Protein AF-A0A352UL59-F1 (afdb_monomer)

Sequence (57 aa):
VIDLASKPGGVDFEAAKELGLKTMHALSLPGIWAPETAAAAIKEAVYNILEEDTGKG

Nearest PDB structures (foldseek):
  2rir-assembly2_E  TM=9.535E-01  e=1.084E-03  Bacillus subtilis
  3d4o-assembly2_B  TM=9.745E-01  e=1.557E-03  Halalkalibacterium halodurans
  3d4o-assembly3_A  TM=9.774E-01  e=2.781E-03  Halalkalibacterium halodurans

Solvent-accessible surface area (backbone atoms only — not comparable to full-atom values): 3506 Å² total; per-residue (Å²): 87,78,39,68,54,66,89,92,46,84,67,65,64,66,65,38,49,77,71,70,48,70,67,46,76,52,71,62,53,53,60,74,76,36,44,69,62,42,50,49,54,52,51,52,55,53,50,52,54,52,31,61,74,69,67,64,122

Foldseek 3Di:
DEFADPPPTDDPPVVCVVVVHDYDDDYPCCCVPPVVVVVVVVVVVVVVVVCVVVVVD

Structure (mmCIF, N/CA/C/O backbone):
data_AF-A0A352UL59-F1
#
_entry.id   AF-A0A352UL59-F1
#
loop_
_atom_site.group_PDB
_atom_site.id
_atom_site.type_symbol
_atom_site.label_atom_id
_atom_site.label_alt_id
_atom_site.label_comp_id
_atom_site.label_asym_id
_atom_site.label_entity_id
_atom_site.label_seq_id
_atom_site.pdbx_PDB_ins_code
_atom_site.Cartn_x
_atom_site.Cartn_y
_atom_site.Cartn_z
_atom_site.occupancy
_atom_site.B_iso_or_equiv
_atom_site.auth_seq_id
_atom_site.auth_comp_id
_atom_site.auth_asym_id
_atom_site.auth_atom_id
_a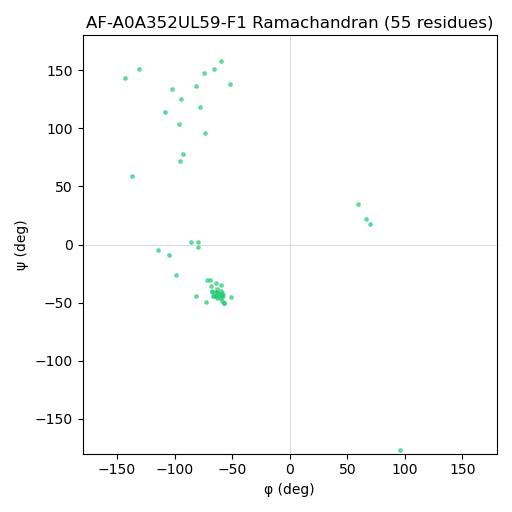tom_site.pdbx_PDB_model_num
ATOM 1 N N . VAL A 1 1 ? -11.532 -4.071 10.524 1.00 93.31 1 VAL A N 1
ATOM 2 C CA . VAL A 1 1 ? -11.375 -4.253 9.059 1.00 93.31 1 VAL A CA 1
ATOM 3 C C . VAL A 1 1 ? -10.157 -3.482 8.583 1.00 93.31 1 VAL A C 1
ATOM 5 O O . VAL A 1 1 ? -9.971 -2.355 9.024 1.00 93.31 1 VAL A O 1
ATOM 8 N N . ILE A 1 2 ? -9.324 -4.088 7.739 1.00 95.12 2 ILE A N 1
ATOM 9 C CA . ILE A 1 2 ? -8.219 -3.401 7.059 1.00 95.12 2 ILE A CA 1
ATOM 10 C C . ILE A 1 2 ? -8.629 -3.273 5.596 1.00 95.12 2 ILE A C 1
ATOM 12 O O . ILE A 1 2 ? -8.803 -4.286 4.925 1.00 95.12 2 ILE A O 1
ATOM 16 N N . ASP A 1 3 ? -8.828 -2.047 5.135 1.00 96.50 3 ASP A N 1
ATOM 17 C CA . ASP A 1 3 ? -9.180 -1.758 3.750 1.00 96.50 3 ASP A CA 1
ATOM 18 C C . ASP A 1 3 ? -7.910 -1.449 2.952 1.00 96.50 3 ASP A C 1
ATOM 20 O O . ASP A 1 3 ? -7.128 -0.584 3.352 1.00 96.50 3 ASP A O 1
ATOM 24 N N . LEU A 1 4 ? -7.690 -2.174 1.855 1.00 96.12 4 LEU A N 1
ATOM 25 C CA . LEU A 1 4 ? -6.538 -2.002 0.962 1.00 96.12 4 LEU A CA 1
ATOM 26 C C . LEU A 1 4 ? -6.905 -1.298 -0.348 1.00 96.12 4 LEU A C 1
ATOM 28 O O . LEU A 1 4 ? -6.014 -0.969 -1.131 1.00 96.12 4 LEU A O 1
ATOM 32 N N . ALA A 1 5 ? -8.198 -1.097 -0.617 1.00 95.50 5 ALA A N 1
ATOM 33 C CA . ALA A 1 5 ? -8.649 -0.502 -1.863 1.00 95.50 5 ALA A CA 1
ATOM 34 C C . ALA A 1 5 ? -8.177 0.953 -1.964 1.00 95.50 5 ALA A C 1
ATOM 36 O O . ALA A 1 5 ? -8.005 1.645 -0.962 1.00 95.50 5 ALA A O 1
ATOM 37 N N . SER A 1 6 ? -7.968 1.452 -3.181 1.00 94.69 6 SER A N 1
ATOM 38 C CA . SER A 1 6 ? -7.679 2.873 -3.391 1.00 94.69 6 SER A CA 1
ATOM 39 C C . SER A 1 6 ? -8.822 3.751 -2.876 1.00 94.69 6 SER A C 1
ATOM 41 O O . SER A 1 6 ? -9.960 3.299 -2.763 1.00 94.69 6 SER A O 1
ATOM 43 N N . LYS A 1 7 ? -8.529 5.027 -2.584 1.00 92.25 7 LYS A N 1
ATOM 44 C CA . LYS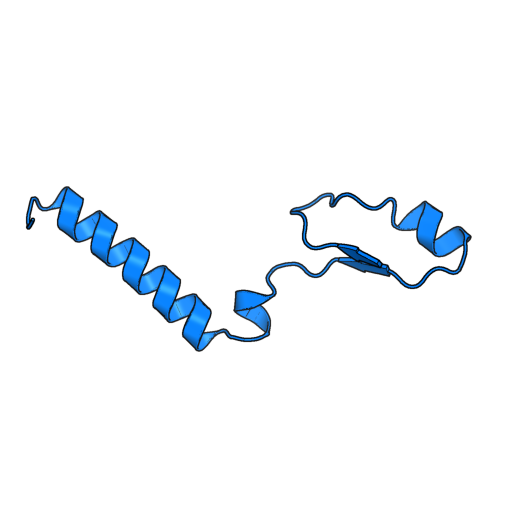 A 1 7 ? -9.558 5.992 -2.167 1.00 92.25 7 LYS A CA 1
ATOM 45 C C . LYS A 1 7 ? -10.735 6.002 -3.162 1.00 92.25 7 LYS A C 1
ATOM 47 O O . LYS A 1 7 ? -10.479 5.998 -4.366 1.00 92.25 7 LYS A O 1
ATOM 52 N N . PRO A 1 8 ? -11.989 6.055 -2.677 1.00 92.62 8 PRO A N 1
ATOM 53 C CA . PRO A 1 8 ? -12.399 6.269 -1.280 1.00 92.62 8 PRO A CA 1
ATOM 54 C C . PRO A 1 8 ? -12.324 5.034 -0.355 1.00 92.62 8 PRO A C 1
ATOM 56 O O . PRO A 1 8 ? -12.546 5.185 0.839 1.00 92.62 8 PRO A O 1
ATOM 59 N N . GLY A 1 9 ? -11.944 3.858 -0.855 1.00 94.12 9 GLY A N 1
ATOM 60 C CA . GLY A 1 9 ? -12.016 2.585 -0.132 1.00 94.12 9 GLY A CA 1
ATOM 61 C C . GLY A 1 9 ? -13.300 1.819 -0.462 1.00 94.12 9 GLY A C 1
ATOM 62 O O . GLY A 1 9 ? -14.089 2.238 -1.307 1.00 94.12 9 GLY A O 1
ATOM 63 N N . GLY A 1 10 ? -13.494 0.677 0.191 1.00 95.88 10 GLY A N 1
ATOM 64 C CA . GLY A 1 10 ? -14.705 -0.145 0.124 1.00 95.88 10 GLY A CA 1
ATOM 65 C C . GLY A 1 10 ? -15.478 -0.222 1.444 1.00 95.88 10 GLY A C 1
ATOM 66 O O . GLY A 1 10 ? -16.543 -0.834 1.488 1.00 95.88 10 GLY A O 1
ATOM 67 N N . VAL A 1 11 ? -14.953 0.367 2.520 1.00 96.38 11 VAL A N 1
ATOM 68 C CA . VAL A 1 11 ? -15.588 0.382 3.844 1.00 96.38 11 VAL A CA 1
ATOM 69 C C . VAL A 1 11 ? -16.246 1.735 4.103 1.00 96.38 11 VAL A C 1
ATOM 71 O O . VAL A 1 11 ? -15.623 2.780 3.935 1.00 96.38 11 VAL A O 1
ATOM 74 N N . ASP A 1 12 ? -17.486 1.720 4.593 1.00 96.69 12 ASP A N 1
ATOM 75 C CA . ASP A 1 12 ? -18.074 2.890 5.248 1.00 96.69 12 ASP A CA 1
ATOM 76 C C . ASP A 1 12 ? -17.439 3.055 6.638 1.00 96.69 12 ASP A C 1
ATOM 78 O O . ASP A 1 12 ? -17.794 2.378 7.609 1.00 96.69 12 ASP A O 1
ATOM 82 N N . PHE A 1 13 ? -16.414 3.905 6.709 1.00 95.25 13 PHE A N 1
ATOM 83 C CA . PHE A 1 13 ? -15.641 4.117 7.930 1.00 95.25 13 PHE A CA 1
ATOM 84 C C . PHE A 1 13 ? -16.436 4.839 9.019 1.00 95.25 13 PHE A C 1
ATOM 86 O O . PHE A 1 13 ? -16.186 4.578 10.197 1.00 95.25 13 PHE A O 1
ATOM 93 N N . GLU A 1 14 ? -17.387 5.701 8.650 1.00 95.62 14 GLU A N 1
ATOM 94 C CA . GLU A 1 14 ? -18.217 6.411 9.624 1.00 95.62 14 GLU A CA 1
ATOM 95 C C . GLU A 1 14 ? -19.214 5.444 10.263 1.00 95.62 14 GLU A C 1
ATOM 97 O O . GLU A 1 14 ? -19.215 5.298 11.487 1.00 95.62 14 GLU A O 1
ATOM 102 N N . ALA A 1 15 ? -19.946 4.665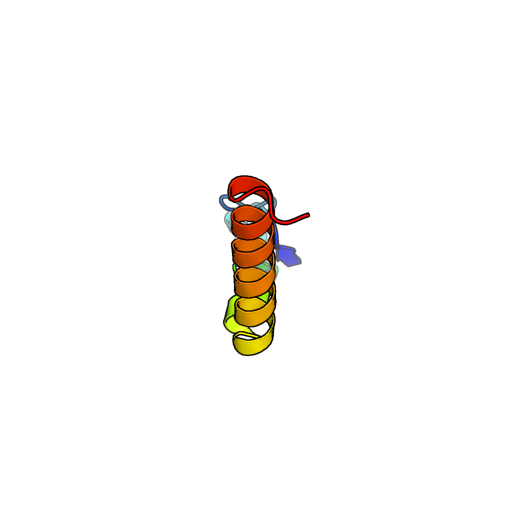 9.461 1.00 97.50 15 ALA A N 1
ATOM 103 C CA . ALA A 1 15 ? -20.848 3.642 9.992 1.00 97.50 15 ALA A CA 1
ATOM 104 C C . ALA A 1 15 ? -20.099 2.600 10.847 1.00 97.50 15 ALA A C 1
ATOM 106 O O . ALA A 1 15 ? -20.561 2.196 11.916 1.00 97.50 15 ALA A O 1
ATOM 107 N N . ALA A 1 16 ? -18.900 2.177 10.427 1.00 96.81 16 ALA A N 1
ATOM 108 C CA . ALA A 1 16 ? -18.089 1.244 11.207 1.00 96.81 16 ALA A CA 1
ATOM 109 C C . ALA A 1 16 ? -17.659 1.829 12.566 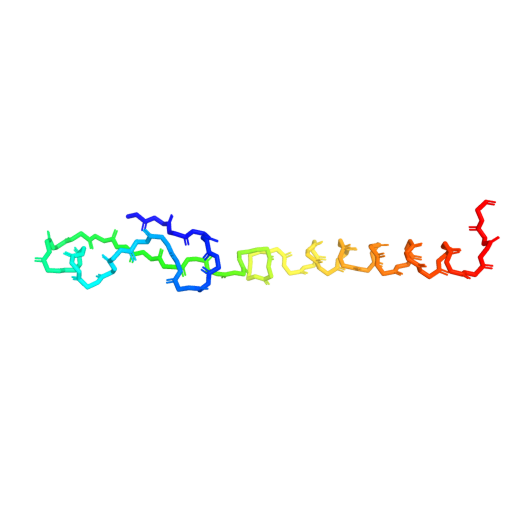1.00 96.81 16 ALA A C 1
ATOM 111 O O . ALA A 1 16 ? -17.648 1.114 13.572 1.00 96.81 16 ALA A O 1
ATOM 112 N N . LYS A 1 17 ? -17.330 3.123 12.611 1.00 95.69 17 LYS A N 1
ATOM 113 C CA . LYS A 1 17 ? -16.966 3.835 13.840 1.00 95.69 17 LYS A CA 1
ATOM 114 C C . LYS A 1 17 ? -18.157 3.976 14.788 1.00 95.69 17 LYS A C 1
ATOM 116 O O . LYS A 1 17 ? -17.982 3.763 15.987 1.00 95.69 17 LYS A O 1
ATOM 121 N N . GLU A 1 18 ? -19.349 4.277 14.271 1.00 98.06 18 GLU A N 1
ATOM 122 C CA . GLU A 1 18 ? -20.596 4.336 15.052 1.00 98.06 18 GLU A CA 1
ATOM 123 C C . GLU A 1 18 ? -20.923 2.992 15.720 1.00 98.06 18 GLU A C 1
ATOM 125 O O . GLU A 1 18 ? -21.375 2.955 16.863 1.00 98.06 18 GLU A O 1
ATOM 130 N N . LEU A 1 19 ? -20.605 1.879 15.052 1.00 97.50 19 LEU A N 1
ATOM 131 C CA . LEU A 1 19 ? -20.744 0.521 15.590 1.00 97.50 19 LEU A CA 1
ATOM 132 C C . LEU A 1 19 ? -19.602 0.105 16.541 1.00 97.50 19 LEU A C 1
ATOM 134 O O . LEU A 1 19 ? -19.568 -1.037 17.001 1.00 97.50 19 LEU A O 1
ATOM 138 N N . GLY A 1 20 ? -18.644 0.992 16.830 1.00 96.62 20 GLY A N 1
ATOM 139 C CA . GLY A 1 20 ? -17.491 0.700 17.689 1.00 96.62 20 GLY A CA 1
ATOM 140 C C . GLY A 1 20 ? -16.473 -0.266 17.070 1.00 96.62 20 GLY A C 1
ATOM 141 O O . GLY A 1 20 ? -15.651 -0.848 17.785 1.00 96.62 20 GLY A O 1
ATOM 142 N N . LEU A 1 21 ? -16.508 -0.464 15.749 1.00 97.38 21 LEU A N 1
ATOM 143 C CA . LEU A 1 21 ? -15.600 -1.364 15.047 1.00 97.38 21 LEU A CA 1
ATOM 144 C C . LEU A 1 21 ? -14.259 -0.679 14.783 1.00 97.38 21 LEU A C 1
ATOM 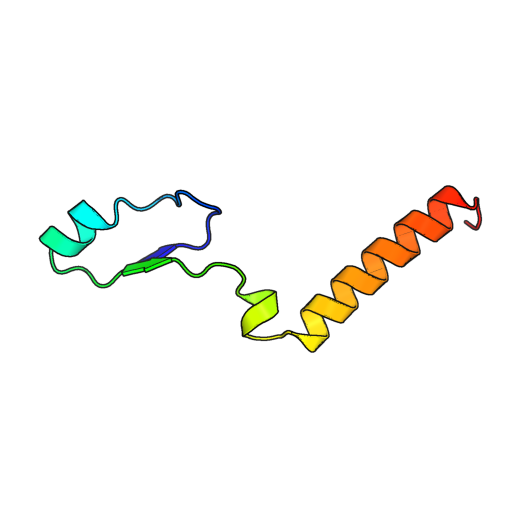146 O O . LEU A 1 21 ? -14.183 0.451 14.308 1.00 97.38 21 LEU A O 1
ATOM 150 N N . LYS A 1 22 ? -13.166 -1.408 15.019 1.00 96.56 22 LYS A N 1
ATOM 151 C CA . LYS A 1 22 ? -11.828 -0.947 14.633 1.00 96.56 22 LYS A CA 1
ATOM 152 C C . LYS A 1 22 ? -11.619 -1.152 13.137 1.00 96.56 22 LYS A C 1
ATOM 154 O O . LYS A 1 22 ? -11.616 -2.289 12.646 1.00 96.56 22 LYS A O 1
ATOM 159 N N . THR A 1 23 ? -11.397 -0.061 12.418 1.00 96.06 23 THR A N 1
ATOM 160 C CA . THR A 1 23 ? -11.110 -0.065 10.983 1.00 96.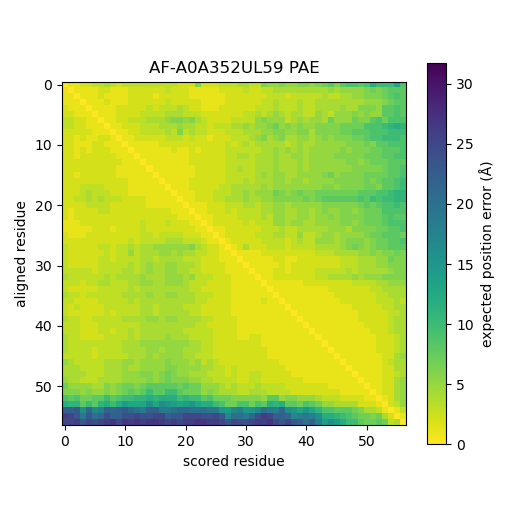06 23 THR A CA 1
ATOM 161 C C . THR A 1 23 ? -9.884 0.789 10.664 1.00 96.06 23 THR A C 1
ATOM 163 O O . THR A 1 23 ? -9.558 1.721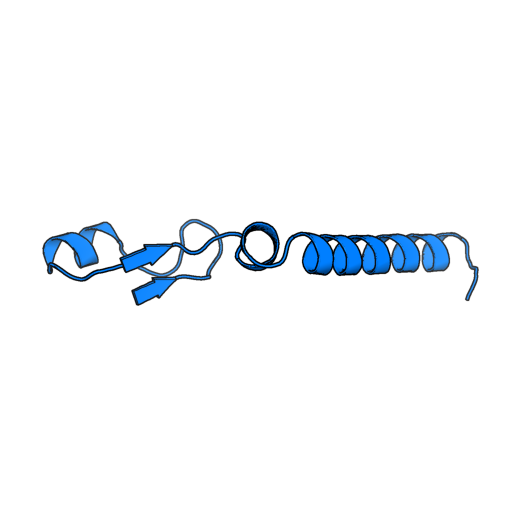 11.395 1.00 96.06 23 THR A O 1
ATOM 166 N N . MET A 1 24 ? -9.165 0.434 9.599 1.00 94.38 24 MET A N 1
ATOM 167 C CA . MET A 1 24 ? -8.054 1.228 9.072 1.00 94.38 24 MET A CA 1
ATOM 168 C C . MET A 1 24 ? -8.022 1.158 7.546 1.00 94.38 24 MET A C 1
ATOM 170 O O . MET A 1 24 ? -8.271 0.098 6.970 1.00 94.38 24 MET A O 1
ATOM 174 N N . HIS A 1 25 ? -7.675 2.273 6.907 1.00 95.00 25 HIS A N 1
ATOM 175 C CA . HIS A 1 25 ? -7.401 2.338 5.474 1.00 95.00 25 HIS A CA 1
ATOM 176 C C . HIS A 1 25 ? -5.891 2.234 5.258 1.00 95.00 25 HIS A C 1
ATOM 178 O O . HIS A 1 25 ? -5.151 3.177 5.535 1.00 95.00 25 HIS A O 1
ATOM 184 N N . ALA A 1 26 ? -5.412 1.072 4.826 1.00 94.06 26 ALA A N 1
ATOM 185 C CA . ALA A 1 26 ? -3.988 0.787 4.707 1.00 94.06 26 ALA A CA 1
ATOM 186 C C . ALA A 1 26 ? -3.492 1.055 3.279 1.00 94.06 26 ALA A C 1
ATOM 188 O O . ALA A 1 26 ? -3.203 0.146 2.502 1.00 94.06 26 ALA A O 1
ATOM 189 N N . LEU A 1 27 ? -3.407 2.337 2.929 1.00 93.25 27 LEU A N 1
ATOM 190 C CA . LEU A 1 27 ? -2.871 2.777 1.643 1.00 93.25 27 LEU A CA 1
ATOM 191 C C . LEU A 1 27 ? -1.344 2.656 1.607 1.00 93.25 27 LEU A C 1
ATOM 193 O O . LEU A 1 27 ? -0.668 2.896 2.603 1.00 93.25 27 LEU A O 1
ATOM 197 N N . SER A 1 28 ? -0.799 2.364 0.423 1.00 93.19 28 SER A N 1
ATOM 198 C CA . SER A 1 28 ? 0.649 2.359 0.164 1.00 93.19 28 SER A CA 1
ATOM 199 C C . SER A 1 28 ? 1.458 1.387 1.040 1.00 93.19 28 SER A C 1
ATOM 201 O O . SER A 1 28 ? 2.606 1.661 1.388 1.00 93.19 28 SER A O 1
ATOM 203 N N . LEU A 1 29 ? 0.887 0.225 1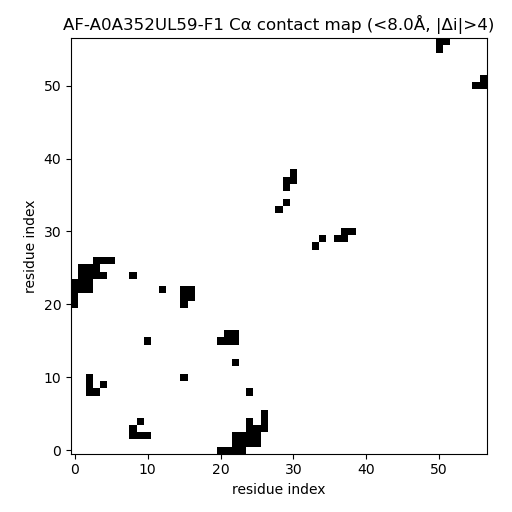.386 1.00 94.69 29 LEU A N 1
ATOM 204 C CA . LEU A 1 29 ? 1.585 -0.784 2.194 1.00 94.69 29 LEU A CA 1
ATOM 205 C C . LEU A 1 29 ? 2.984 -1.149 1.661 1.00 94.69 29 LEU A C 1
ATOM 207 O O . LEU A 1 29 ? 3.908 -1.151 2.473 1.00 94.69 29 LEU A O 1
ATOM 211 N N . PRO A 1 30 ? 3.200 -1.387 0.348 1.00 95.25 30 PRO A N 1
ATOM 212 C CA . PRO A 1 30 ? 4.542 -1.677 -0.155 1.00 95.25 30 PRO A CA 1
ATOM 213 C C . PRO A 1 30 ? 5.535 -0.539 0.110 1.00 95.25 30 PRO A C 1
ATOM 215 O O . PRO A 1 30 ? 6.641 -0.793 0.568 1.00 95.25 30 PRO A O 1
ATOM 218 N N . GLY A 1 31 ? 5.133 0.717 -0.111 1.00 96.31 31 GLY A N 1
ATOM 219 C CA . GLY A 1 31 ? 6.008 1.877 0.084 1.00 96.31 31 GLY A CA 1
ATOM 220 C C . GLY A 1 31 ? 6.290 2.200 1.553 1.00 96.31 31 GLY A C 1
ATOM 221 O O . GLY A 1 31 ? 7.362 2.706 1.865 1.00 96.31 31 GLY A O 1
ATOM 222 N N . ILE A 1 32 ? 5.354 1.902 2.458 1.00 95.50 32 ILE A N 1
ATOM 223 C CA . ILE A 1 32 ? 5.520 2.143 3.899 1.00 95.50 32 ILE A CA 1
ATOM 224 C C . ILE A 1 32 ? 6.338 1.027 4.552 1.00 95.50 32 ILE A C 1
ATOM 226 O O . ILE A 1 32 ? 7.210 1.309 5.370 1.00 95.50 32 ILE A O 1
ATOM 230 N N . TRP A 1 33 ? 6.051 -0.233 4.217 1.00 95.56 33 TRP A N 1
ATOM 231 C CA . TRP A 1 33 ? 6.614 -1.383 4.929 1.00 95.56 33 TRP A CA 1
ATOM 232 C C . TRP A 1 33 ? 7.825 -2.021 4.241 1.00 95.56 33 TRP A C 1
ATOM 234 O O . TRP A 1 33 ? 8.658 -2.621 4.912 1.00 95.56 33 TRP A O 1
ATOM 244 N N . ALA A 1 34 ? 7.947 -1.901 2.920 1.00 97.25 34 ALA A N 1
ATOM 245 C CA . ALA A 1 34 ? 9.054 -2.470 2.153 1.00 97.25 34 ALA A CA 1
ATOM 246 C C . ALA A 1 34 ? 9.566 -1.470 1.097 1.00 97.25 34 ALA A C 1
ATOM 248 O O . ALA A 1 34 ? 9.543 -1.775 -0.098 1.00 97.25 34 ALA A O 1
ATOM 249 N N . PRO A 1 35 ? 10.017 -0.269 1.512 1.00 97.38 35 PRO A N 1
ATOM 250 C CA . PRO A 1 35 ? 10.338 0.824 0.595 1.00 97.38 35 PRO A CA 1
ATOM 251 C C . PRO A 1 35 ? 11.413 0.453 -0.431 1.00 97.38 35 PRO A C 1
ATOM 253 O O . PRO A 1 35 ? 11.266 0.775 -1.607 1.00 97.38 35 PRO A O 1
ATOM 256 N N . GLU A 1 36 ? 12.464 -0.262 -0.020 1.00 98.38 36 GLU A N 1
ATOM 257 C CA . GLU A 1 36 ? 13.537 -0.695 -0.925 1.00 98.38 36 GLU A CA 1
ATOM 258 C C . GLU A 1 36 ? 13.030 -1.703 -1.964 1.00 98.38 36 GLU A C 1
ATOM 260 O O . GLU A 1 36 ? 13.295 -1.550 -3.156 1.00 98.38 36 GLU A O 1
ATOM 265 N N . THR A 1 37 ? 12.233 -2.688 -1.539 1.00 98.19 37 THR A N 1
ATOM 266 C CA . THR A 1 37 ? 11.618 -3.673 -2.440 1.00 98.19 37 THR A CA 1
ATOM 267 C C . THR A 1 37 ? 10.636 -3.013 -3.408 1.00 98.19 37 THR A C 1
ATOM 269 O O . THR A 1 37 ? 10.652 -3.308 -4.601 1.00 98.19 37 THR A O 1
ATOM 272 N N . ALA A 1 38 ? 9.802 -2.088 -2.923 1.00 98.31 38 ALA A N 1
ATOM 273 C CA . ALA A 1 38 ? 8.875 -1.334 -3.761 1.00 98.31 38 ALA A CA 1
ATOM 274 C C . ALA A 1 38 ? 9.625 -0.473 -4.791 1.00 98.31 38 ALA A C 1
ATOM 276 O O . ALA A 1 38 ? 9.250 -0.446 -5.962 1.00 98.31 38 ALA A O 1
ATOM 277 N N . ALA A 1 39 ? 10.716 0.182 -4.381 1.00 98.31 39 ALA A N 1
ATOM 278 C CA . ALA A 1 39 ? 11.563 0.959 -5.280 1.00 98.31 39 ALA A CA 1
ATOM 279 C C . ALA A 1 39 ? 12.241 0.079 -6.340 1.00 98.31 39 ALA A C 1
ATOM 281 O O . ALA A 1 39 ? 12.293 0.465 -7.507 1.00 98.31 39 ALA A O 1
ATOM 282 N N . ALA A 1 40 ? 12.721 -1.109 -5.962 1.00 98.69 40 ALA A N 1
ATOM 283 C CA . ALA A 1 40 ? 13.307 -2.065 -6.897 1.00 98.69 40 ALA A CA 1
ATOM 284 C C . ALA A 1 40 ? 12.298 -2.513 -7.967 1.00 98.69 40 ALA A C 1
ATOM 286 O O . ALA A 1 40 ? 12.625 -2.468 -9.150 1.00 98.69 40 ALA A O 1
ATOM 287 N N . ALA A 1 41 ? 11.064 -2.847 -7.573 1.00 98.44 41 ALA A N 1
ATOM 288 C CA . ALA A 1 41 ? 10.002 -3.222 -8.510 1.00 98.44 41 ALA A CA 1
ATOM 289 C C . ALA A 1 41 ? 9.630 -2.074 -9.467 1.00 98.44 41 ALA A C 1
ATOM 291 O O . ALA A 1 41 ? 9.455 -2.293 -10.664 1.00 98.44 41 ALA A O 1
ATOM 292 N N . ILE A 1 42 ? 9.557 -0.834 -8.961 1.00 98.44 42 ILE A N 1
ATOM 293 C CA . ILE A 1 42 ? 9.321 0.352 -9.801 1.00 98.44 42 ILE A CA 1
ATOM 294 C C . ILE A 1 42 ? 10.471 0.541 -10.795 1.00 98.44 42 ILE A C 1
ATOM 296 O O . ILE A 1 42 ? 10.224 0.769 -11.977 1.00 98.44 42 ILE A O 1
ATOM 300 N N . LYS A 1 43 ? 11.725 0.440 -10.336 1.00 98.56 43 LYS A N 1
ATOM 301 C CA . LYS A 1 43 ? 12.908 0.547 -11.197 1.00 98.56 43 LYS A CA 1
ATOM 302 C C . LYS A 1 43 ? 12.860 -0.493 -12.314 1.00 98.56 43 LYS A C 1
ATOM 304 O O . LYS A 1 43 ? 13.050 -0.128 -13.465 1.00 98.56 43 LYS A O 1
ATOM 309 N N . GLU A 1 44 ? 12.624 -1.757 -11.981 1.00 98.44 44 GLU A N 1
ATOM 310 C CA . GLU A 1 44 ? 12.547 -2.843 -12.962 1.00 98.44 44 GLU A CA 1
ATOM 311 C C . GLU A 1 44 ? 11.481 -2.557 -14.025 1.00 98.44 44 GLU A C 1
ATOM 313 O O . GLU A 1 44 ? 11.794 -2.546 -15.212 1.00 98.44 44 GLU A O 1
ATOM 318 N N . ALA A 1 45 ? 10.261 -2.206 -13.608 1.00 98.19 45 ALA A N 1
ATOM 319 C CA . ALA A 1 45 ? 9.183 -1.872 -14.535 1.00 98.19 45 ALA A CA 1
ATOM 320 C C . ALA A 1 45 ? 9.548 -0.704 -15.468 1.00 98.19 45 ALA A C 1
ATOM 322 O O . ALA A 1 45 ? 9.308 -0.777 -16.670 1.00 98.19 45 ALA A O 1
ATOM 323 N N . VAL A 1 46 ? 10.159 0.361 -14.936 1.00 98.12 46 VAL A N 1
ATOM 324 C CA . VAL A 1 46 ? 10.597 1.512 -15.743 1.00 98.12 46 VAL A CA 1
ATOM 325 C C . VAL A 1 46 ? 11.658 1.107 -16.764 1.00 98.12 46 VAL A C 1
ATOM 327 O O . VAL A 1 46 ? 11.580 1.528 -17.913 1.00 98.12 46 VAL A O 1
ATOM 330 N N . TYR A 1 47 ? 12.646 0.305 -16.370 1.00 97.38 47 TYR A N 1
ATOM 331 C CA . TYR A 1 47 ? 13.717 -0.107 -17.278 1.00 97.38 47 TYR A CA 1
ATOM 332 C C . TYR A 1 47 ? 13.189 -1.024 -18.380 1.00 97.38 47 TYR A C 1
ATOM 334 O O . TYR A 1 47 ? 13.547 -0.811 -19.532 1.00 97.38 47 TYR A O 1
ATOM 342 N N . ASN A 1 48 ? 12.274 -1.942 -18.057 1.00 97.19 48 ASN A N 1
ATOM 343 C CA . ASN A 1 48 ? 11.634 -2.799 -19.055 1.00 97.19 48 ASN A CA 1
ATOM 344 C C . ASN A 1 48 ? 10.890 -1.966 -20.113 1.00 97.19 48 ASN A C 1
ATOM 346 O O . ASN A 1 48 ? 11.080 -2.181 -21.304 1.00 97.19 48 ASN A O 1
ATOM 350 N N . ILE A 1 49 ? 10.122 -0.951 -19.691 1.00 97.25 49 ILE A N 1
ATOM 351 C CA . ILE A 1 49 ? 9.431 -0.034 -20.617 1.00 97.25 49 ILE A CA 1
ATOM 352 C C . ILE A 1 49 ? 10.439 0.688 -21.529 1.00 97.25 49 ILE A C 1
ATOM 354 O O . ILE A 1 49 ? 10.227 0.795 -22.733 1.00 97.25 49 ILE A O 1
ATOM 358 N N . LEU A 1 50 ? 11.558 1.168 -20.977 1.00 96.75 50 LEU A N 1
ATOM 359 C CA . LEU A 1 50 ? 12.588 1.862 -21.759 1.00 96.75 50 LEU A CA 1
ATOM 360 C C . LEU A 1 50 ? 13.331 0.932 -22.736 1.00 96.75 50 LEU A C 1
ATOM 362 O O . LEU A 1 50 ? 13.719 1.356 -23.826 1.00 96.75 50 LEU A O 1
ATOM 366 N N . GLU A 1 51 ? 13.571 -0.321 -22.354 1.00 96.88 51 GLU A N 1
ATOM 367 C CA . GLU A 1 51 ? 14.195 -1.330 -23.217 1.00 96.88 51 GLU A CA 1
ATOM 368 C C . GLU A 1 51 ? 13.289 -1.685 -24.403 1.00 96.88 51 GLU A C 1
ATOM 370 O O . GLU A 1 51 ? 13.759 -1.673 -25.546 1.00 96.88 51 GLU A O 1
ATOM 375 N N . GLU A 1 52 ? 11.988 -1.870 -24.148 1.00 95.38 52 GLU A N 1
ATOM 376 C CA . GLU A 1 52 ? 10.960 -2.050 -25.181 1.00 95.38 52 GLU A CA 1
ATOM 377 C C . GLU A 1 52 ? 10.908 -0.848 -26.141 1.00 95.38 52 GLU A C 1
ATOM 379 O O . GLU A 1 52 ? 10.995 -1.025 -27.359 1.00 95.38 52 GLU A O 1
ATOM 384 N N . ASP A 1 53 ? 10.863 0.381 -25.612 1.00 94.19 53 ASP A N 1
ATOM 385 C CA . ASP A 1 53 ? 10.803 1.612 -26.414 1.00 94.19 53 ASP A CA 1
ATOM 386 C C . ASP A 1 53 ? 12.063 1.831 -27.272 1.00 94.19 53 ASP A C 1
ATOM 388 O O . ASP A 1 53 ? 11.993 2.383 -28.374 1.00 94.19 53 ASP A O 1
ATOM 392 N N . THR A 1 54 ? 13.237 1.408 -26.789 1.00 91.75 54 THR A N 1
ATOM 393 C CA . THR A 1 54 ? 14.509 1.550 -27.524 1.00 91.75 54 THR A CA 1
ATOM 394 C C . THR A 1 54 ? 14.789 0.415 -28.511 1.00 91.75 54 THR A C 1
ATOM 396 O O . THR A 1 54 ? 15.829 0.435 -29.177 1.00 91.75 54 THR A O 1
ATOM 399 N N .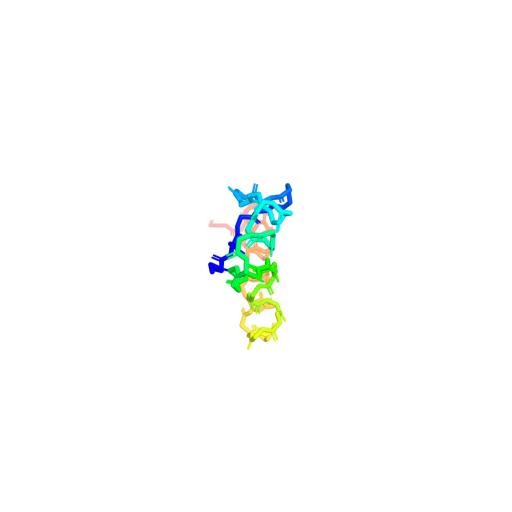 GLY A 1 55 ? 13.873 -0.553 -28.646 1.00 74.12 55 GLY A N 1
ATOM 400 C CA . GLY A 1 55 ? 14.014 -1.690 -29.557 1.00 74.12 55 GLY A CA 1
ATOM 401 C C . GLY A 1 55 ? 15.153 -2.637 -29.177 1.00 74.12 55 GLY A C 1
ATOM 402 O O . GLY A 1 55 ? 15.674 -3.349 -30.036 1.00 74.12 55 GLY A O 1
ATOM 403 N N . LYS A 1 56 ? 15.580 -2.620 -27.909 1.00 64.50 56 LYS A N 1
ATOM 404 C CA . LYS A 1 56 ? 16.570 -3.552 -27.367 1.00 64.50 56 LYS A CA 1
ATOM 405 C C . LYS A 1 56 ? 15.826 -4.734 -26.749 1.00 64.50 56 LYS A C 1
ATOM 407 O O . LYS A 1 56 ? 15.678 -4.800 -25.536 1.00 64.50 56 LYS A O 1
ATOM 412 N N . GLY A 1 57 ? 15.358 -5.639 -27.605 1.00 58.53 57 GLY A N 1
ATOM 413 C CA . GLY A 1 57 ? 14.771 -6.932 -27.245 1.00 58.53 57 GLY A CA 1
ATOM 414 C C . GLY A 1 57 ? 15.339 -8.036 -28.118 1.00 58.53 57 GLY A C 1
ATOM 415 O O . GLY A 1 57 ? 15.480 -7.787 -29.337 1.00 58.53 57 GLY A O 1
#

Secondary structure (DSSP, 8-state):
-EE-SSTT-SS-HHHHHHTT---EE-TTHHHHH-HHHHHHHHHHHHHHHHHHHTT--

pLDDT: mean 94.56, std 7.17, range [58.53, 98.69]

Radius of gyration: 18.04 Å; Cα contacts (8 Å, |Δi|>4): 40; chains: 1; bounding box: 37×13×47 Å

Mean predicted aligned error: 4.18 Å